Protein AF-A0A931LBR8-F1 (afdb_monomer)

Radius of gyration: 19.29 Å; Cα contacts (8 Å, |Δi|>4): 164; chains: 1; bounding box: 38×41×64 Å

Foldseek 3Di:
DDDPPPPLPFDDQCPPPDDPLSNLLLVLLVVLLVVLLVQLVCLQVCLVVQCVQLVQPPPDPVSSVVSNVVSNVLSCLSNVLSVVLVVCSRSVVLQVNLVSLVVSCCSNLVVVVVSSVVRPPDDDPVVSVVCVVSNVSSNSSNCSRNDDPPPDPPD

Nearest PDB structures (foldseek):
  8h17-assembly1_A  TM=2.920E-01  e=2.185E+00  Thermosynechococcus vestitus BP-1

pLDDT: mean 78.41, std 15.32, range [35.38, 94.62]

Secondary structure (DSSP, 8-state):
--------PPPPTT-TTS-HHHHHHHHHHHHHHHHHHHHHHHHHH-TTHHHHHTT----SHHHHHHHHHHHHHHHHHHHHHHHHHHHHHHTT-HHHHHHHHHHHHHHHHHHHHHHHHHH-SS--HHHHHTTHHHHHHHHHHHHHHHS--S-SS--

Solvent-accessible surface area (backbone atoms only — not comparable to full-atom values): 8353 Å² total; per-residue (Å²): 136,83,80,75,74,75,73,83,70,82,52,72,66,76,48,84,87,50,56,68,51,52,44,51,17,45,53,23,42,53,53,28,28,53,48,30,38,50,51,16,51,45,28,65,77,42,29,70,56,37,30,73,69,35,58,50,72,67,86,42,82,62,47,51,54,48,31,43,51,52,20,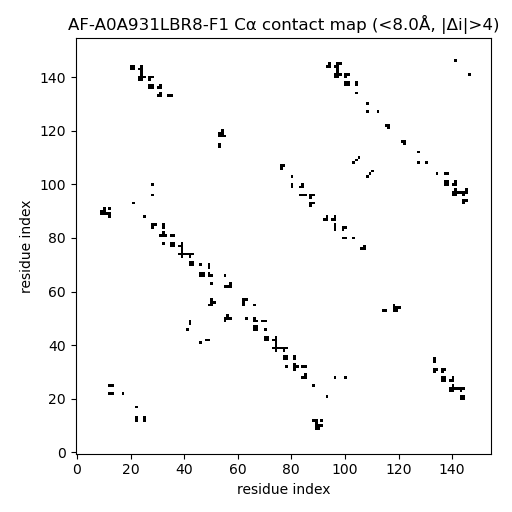47,55,49,17,49,61,34,29,52,55,28,50,52,33,52,52,28,39,53,68,63,35,48,51,60,26,12,50,45,31,50,51,41,49,51,51,52,53,51,51,45,55,51,52,39,59,73,46,26,96,75,74,52,72,67,65,62,56,69,48,46,80,48,46,50,31,24,50,48,15,20,52,40,36,62,52,83,72,92,80,80,87,82,132

Structure (mmCIF, N/CA/C/O backbone):
data_AF-A0A931LBR8-F1
#
_entry.id   AF-A0A931LBR8-F1
#
loop_
_atom_site.group_PDB
_atom_site.id
_atom_site.type_symbol
_atom_site.label_atom_id
_atom_site.label_alt_id
_atom_site.label_comp_id
_atom_site.label_asym_id
_atom_site.label_entity_id
_atom_site.label_seq_id
_atom_site.pdbx_PDB_ins_code
_atom_site.Cartn_x
_atom_site.Cartn_y
_atom_site.Cartn_z
_atom_site.occupancy
_atom_site.B_iso_or_equiv
_atom_site.auth_seq_id
_atom_site.auth_comp_id
_atom_site.auth_asym_id
_atom_site.auth_atom_id
_atom_site.pdbx_PDB_model_num
ATOM 1 N N . MET A 1 1 ? -1.921 -25.644 37.068 1.00 39.91 1 MET A N 1
ATOM 2 C CA . MET A 1 1 ? -3.099 -24.870 36.614 1.00 39.91 1 MET A CA 1
ATOM 3 C C . MET A 1 1 ? -2.797 -24.329 35.216 1.00 39.91 1 MET A C 1
ATOM 5 O O . MET A 1 1 ? -2.067 -23.357 35.080 1.00 39.91 1 MET A O 1
ATOM 9 N N . VAL A 1 2 ? -3.225 -25.036 34.167 1.00 38.31 2 VAL A N 1
ATOM 10 C CA . VAL A 1 2 ? -2.917 -24.696 32.766 1.00 38.31 2 VAL A CA 1
ATOM 11 C C . VAL A 1 2 ? -3.830 -23.545 32.339 1.00 38.31 2 VAL A C 1
ATOM 13 O O 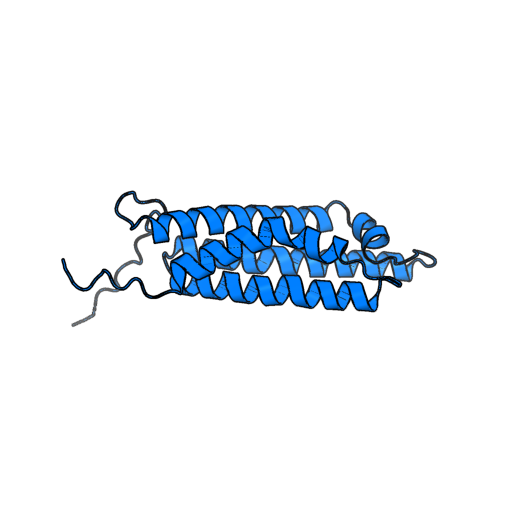. VAL A 1 2 ? -5.051 -23.701 32.353 1.00 38.31 2 VAL A O 1
ATOM 16 N N . ARG A 1 3 ? -3.265 -22.380 31.984 1.00 41.41 3 ARG A N 1
ATOM 17 C CA . ARG A 1 3 ? -4.032 -21.295 31.350 1.00 41.41 3 ARG A CA 1
ATOM 18 C C . ARG A 1 3 ? -4.581 -21.844 30.035 1.00 41.41 3 ARG A C 1
ATOM 20 O O . ARG A 1 3 ? -3.822 -22.030 29.090 1.00 41.41 3 ARG A O 1
ATOM 27 N N . LYS A 1 4 ? -5.887 -22.127 29.985 1.00 43.72 4 LYS A N 1
ATOM 28 C CA . LYS A 1 4 ? -6.595 -22.406 28.731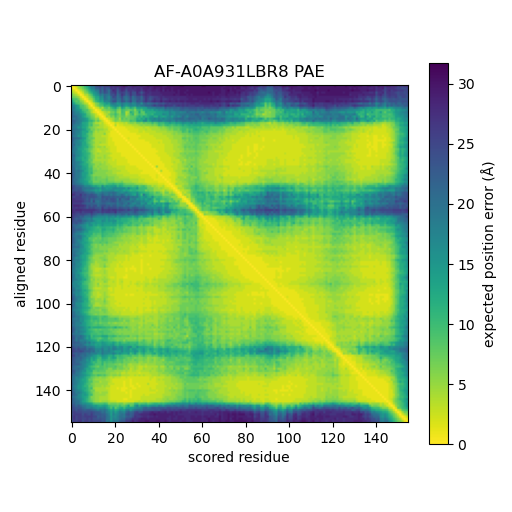 1.00 43.72 4 LYS A CA 1
ATOM 29 C C . LYS A 1 4 ? -6.286 -21.254 27.779 1.00 43.72 4 LYS A C 1
ATOM 31 O O . LYS A 1 4 ? -6.666 -20.115 28.053 1.00 43.72 4 LYS A O 1
ATOM 36 N N . GLY A 1 5 ? -5.540 -21.546 26.714 1.00 43.88 5 GLY A N 1
ATOM 37 C CA . GLY A 1 5 ? -5.272 -20.595 25.648 1.00 43.88 5 GLY A CA 1
ATOM 38 C C . GLY A 1 5 ? -6.608 -20.060 25.160 1.00 43.88 5 GLY A C 1
ATOM 39 O O . GLY A 1 5 ? -7.468 -20.827 24.728 1.00 43.88 5 GLY A O 1
ATOM 40 N N . LYS A 1 6 ? -6.815 -18.752 25.312 1.00 43.94 6 LYS A N 1
ATOM 41 C CA . LYS A 1 6 ? -7.968 -18.062 24.748 1.00 43.94 6 LYS A CA 1
ATOM 42 C C . LYS A 1 6 ? -7.878 -18.312 23.245 1.00 43.94 6 LYS A C 1
ATOM 44 O O . LYS A 1 6 ? -6.958 -17.807 22.605 1.00 43.94 6 LYS A O 1
ATOM 49 N N . VAL A 1 7 ? -8.764 -19.149 22.705 1.00 47.62 7 VAL A N 1
ATOM 50 C CA . VAL A 1 7 ? -8.924 -19.287 21.255 1.00 47.62 7 VAL A CA 1
ATOM 51 C C . VAL A 1 7 ? -9.087 -17.861 20.747 1.00 47.62 7 VAL A C 1
ATOM 53 O O . VAL A 1 7 ? -9.956 -17.142 21.247 1.00 47.62 7 VAL A O 1
ATOM 56 N N . LEU A 1 8 ? -8.180 -17.411 19.874 1.00 47.31 8 LEU A N 1
ATOM 57 C CA . LEU A 1 8 ? -8.217 -16.080 19.268 1.00 47.31 8 LEU A CA 1
ATOM 58 C C . LEU A 1 8 ? -9.499 -15.999 18.439 1.00 47.31 8 LEU A C 1
ATOM 60 O O . LEU A 1 8 ? -9.502 -16.310 17.253 1.00 47.31 8 LEU A O 1
ATOM 64 N N . GLY A 1 9 ? -10.603 -15.674 19.106 1.00 50.19 9 GLY A N 1
ATOM 65 C CA . GLY A 1 9 ? -11.908 -15.551 18.495 1.00 50.19 9 GLY A CA 1
ATOM 66 C C . GLY A 1 9 ? -11.833 -14.475 17.430 1.00 50.19 9 GLY A C 1
ATOM 67 O O . GLY A 1 9 ? -11.458 -13.336 17.713 1.00 50.19 9 GLY A O 1
ATOM 68 N N . PHE A 1 10 ? -12.164 -14.864 16.206 1.00 57.19 10 PHE A N 1
ATOM 69 C CA . PHE A 1 10 ? -12.251 -13.973 15.065 1.00 57.19 10 PHE A CA 1
ATOM 70 C C . PHE A 1 10 ? -13.252 -12.862 15.375 1.00 57.19 10 PHE A C 1
ATOM 72 O O . PHE A 1 10 ? -14.422 -13.113 15.673 1.00 57.19 10 PHE A O 1
ATOM 79 N N . GLY A 1 11 ? -12.780 -11.621 15.369 1.00 61.81 11 GLY A N 1
ATOM 80 C CA . GLY A 1 11 ? -13.624 -10.472 15.626 1.00 61.81 11 GLY A CA 1
ATOM 81 C C . GLY A 1 11 ? -13.962 -9.774 14.321 1.00 61.81 11 GLY A C 1
ATOM 82 O O . GLY A 1 11 ? -13.073 -9.477 13.536 1.00 61.81 11 GLY A O 1
ATOM 83 N N . ASN A 1 12 ? -15.246 -9.502 14.091 1.00 74.56 12 ASN A N 1
ATOM 84 C CA . ASN A 1 12 ? -15.663 -8.658 12.977 1.00 74.56 12 ASN A CA 1
ATOM 85 C C . ASN A 1 12 ? -15.064 -7.237 13.165 1.00 74.56 12 ASN A C 1
ATOM 87 O O . ASN A 1 12 ? -15.417 -6.571 14.146 1.00 74.56 12 ASN A O 1
ATOM 91 N N . PRO A 1 13 ? -14.176 -6.768 12.263 1.00 67.31 13 PRO A N 1
ATOM 92 C CA . PRO A 1 13 ? -13.521 -5.460 12.366 1.00 67.31 13 PRO A CA 1
ATOM 93 C C . PRO A 1 13 ? -14.476 -4.282 12.113 1.00 67.31 13 PRO A C 1
ATOM 95 O O . PRO A 1 13 ? -14.113 -3.138 12.357 1.00 67.31 13 PRO A O 1
ATOM 98 N N . LEU A 1 14 ? -15.708 -4.551 11.668 1.00 66.75 14 LEU A N 1
ATOM 99 C CA . LEU A 1 14 ? -16.768 -3.568 11.427 1.00 66.75 14 LEU A CA 1
ATOM 100 C C . LEU A 1 14 ? -17.862 -3.586 12.506 1.00 66.75 14 LEU A C 1
ATOM 102 O O . LEU A 1 14 ? -18.957 -3.070 12.283 1.00 66.75 14 LEU A O 1
ATOM 106 N N . LYS A 1 15 ? -17.611 -4.187 13.677 1.00 73.75 15 LYS A N 1
ATOM 107 C CA . LYS A 1 15 ? -18.590 -4.175 14.776 1.00 73.75 15 LYS A CA 1
ATOM 108 C C . LYS A 1 15 ? -18.999 -2.740 15.118 1.00 73.75 15 LYS A C 1
ATOM 110 O O . LYS A 1 15 ? -18.151 -1.896 15.399 1.00 73.75 15 LYS A O 1
ATOM 115 N N . ALA A 1 16 ? -20.310 -2.497 15.164 1.00 66.19 16 ALA A N 1
ATOM 116 C CA . ALA A 1 16 ? -20.884 -1.187 15.481 1.00 66.19 16 ALA A CA 1
ATOM 117 C C . ALA A 1 16 ? -20.493 -0.670 16.879 1.00 66.19 16 ALA A C 1
ATOM 119 O O . ALA A 1 16 ? -20.553 0.529 17.119 1.00 66.19 16 ALA A O 1
ATOM 120 N N . THR A 1 17 ? -20.052 -1.564 17.771 1.00 75.94 17 THR A N 1
ATOM 121 C CA . THR A 1 17 ? -19.569 -1.250 19.123 1.00 75.94 17 THR A CA 1
ATOM 122 C C . THR A 1 17 ? -18.178 -0.614 19.150 1.00 75.94 17 THR A C 1
ATOM 124 O O . THR A 1 17 ? -17.731 -0.192 20.211 1.00 75.94 17 THR A O 1
ATOM 127 N N . LEU A 1 18 ? -17.449 -0.601 18.029 1.00 78.19 18 LEU A N 1
ATOM 128 C CA . LEU A 1 18 ? -16.133 0.027 17.959 1.00 78.19 18 LEU A CA 1
ATOM 129 C C . LEU A 1 18 ? -16.269 1.553 17.844 1.00 78.19 18 LEU A C 1
ATOM 131 O O . LEU A 1 18 ? -17.159 2.029 17.130 1.00 78.19 18 LEU A O 1
ATOM 135 N N . PRO A 1 19 ? -15.369 2.323 18.482 1.00 84.38 19 PRO A N 1
ATOM 136 C CA . PRO A 1 19 ? -15.348 3.774 18.350 1.00 84.38 19 PRO A CA 1
ATOM 137 C C . PRO A 1 19 ? -15.254 4.207 1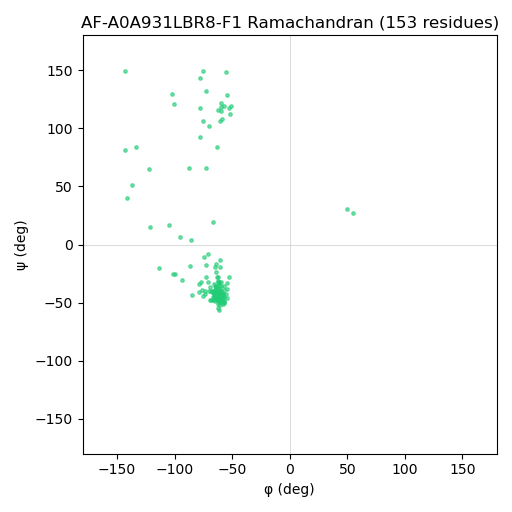6.886 1.00 84.38 19 PRO A C 1
ATOM 139 O O . PRO A 1 19 ? -14.642 3.533 16.049 1.00 84.38 19 PRO A O 1
ATOM 142 N N . LEU A 1 20 ? -15.857 5.360 16.582 1.00 85.19 20 LEU A N 1
ATOM 143 C CA . LEU A 1 20 ? -15.943 5.892 15.222 1.00 85.19 20 LEU A CA 1
ATOM 144 C C . LEU A 1 20 ? -14.560 6.010 14.567 1.00 85.19 20 LEU A C 1
ATOM 146 O O . LEU A 1 20 ? -14.415 5.655 13.404 1.00 85.19 20 LEU A O 1
ATOM 150 N N . SER A 1 21 ? -13.534 6.411 15.324 1.00 86.94 21 SER A N 1
ATOM 151 C CA . SER A 1 21 ? -12.149 6.495 14.848 1.00 86.94 21 SER A CA 1
ATOM 152 C C . SER A 1 21 ? -11.614 5.156 14.336 1.00 86.94 21 SER A C 1
ATOM 154 O O . SER A 1 21 ? -11.062 5.092 13.241 1.00 86.94 21 SER A O 1
ATOM 156 N N . ILE A 1 22 ? -11.829 4.068 15.079 1.00 87.81 22 ILE A N 1
ATOM 157 C CA . ILE A 1 22 ? -11.410 2.721 14.677 1.00 87.81 22 ILE A CA 1
ATOM 158 C C . ILE A 1 22 ? -12.179 2.268 13.438 1.00 87.81 22 ILE A C 1
ATOM 160 O O . ILE A 1 22 ? -11.580 1.720 12.517 1.00 87.81 22 ILE A O 1
ATOM 164 N N . ARG A 1 23 ? -13.486 2.540 13.366 1.00 88.88 23 ARG A N 1
ATOM 165 C CA . ARG A 1 23 ? -14.306 2.199 12.193 1.00 88.88 23 ARG A CA 1
ATOM 166 C C . ARG A 1 23 ? -13.855 2.951 10.940 1.00 88.88 23 ARG A C 1
ATOM 168 O O . ARG A 1 23 ? -13.737 2.337 9.882 1.00 88.88 23 ARG A O 1
ATOM 175 N N . THR A 1 24 ? -13.549 4.241 11.068 1.00 90.81 24 THR A N 1
ATOM 176 C CA . THR A 1 24 ? -12.979 5.053 9.985 1.00 90.81 24 THR A CA 1
ATOM 177 C C . THR A 1 24 ? -11.621 4.509 9.551 1.00 90.81 24 THR A C 1
ATOM 179 O O . THR A 1 24 ? -11.398 4.331 8.357 1.00 90.81 24 THR A O 1
ATOM 182 N N . GLY A 1 25 ? -10.742 4.158 10.496 1.00 92.44 25 GLY A N 1
ATOM 183 C CA . GLY A 1 25 ? -9.443 3.558 10.185 1.00 92.44 25 GLY A CA 1
ATOM 184 C C . GLY A 1 25 ? -9.555 2.196 9.490 1.00 92.44 25 GLY A C 1
ATOM 185 O O . GLY A 1 25 ? -8.784 1.901 8.576 1.00 92.44 25 GLY A O 1
ATOM 186 N N . VAL A 1 26 ? -10.542 1.378 9.875 1.00 93.06 26 VAL A N 1
ATOM 187 C CA . VAL A 1 26 ? -10.841 0.091 9.226 1.00 93.06 26 VAL A CA 1
ATOM 188 C C . VAL A 1 26 ? -11.313 0.314 7.795 1.00 93.06 26 VAL A C 1
ATOM 190 O O . VAL A 1 26 ? -10.777 -0.309 6.884 1.00 93.06 26 VAL A O 1
ATOM 193 N N . TRP A 1 27 ? -12.264 1.226 7.582 1.00 93.88 27 TRP A N 1
ATOM 194 C CA . TRP A 1 27 ? -12.745 1.556 6.241 1.00 93.88 27 TRP A CA 1
ATOM 195 C C . TRP A 1 27 ? -11.615 2.085 5.353 1.00 93.88 27 TRP A C 1
ATOM 197 O O . TRP A 1 27 ? -11.405 1.574 4.256 1.00 93.88 27 TRP A O 1
ATOM 207 N N . ALA A 1 28 ? -10.826 3.033 5.861 1.00 94.56 28 ALA A N 1
ATOM 208 C CA . ALA A 1 28 ? -9.702 3.608 5.134 1.00 94.56 28 ALA A CA 1
ATOM 209 C C . ALA A 1 28 ? -8.634 2.553 4.791 1.00 94.56 28 ALA A C 1
ATOM 211 O O . ALA A 1 28 ? -8.081 2.576 3.694 1.00 94.56 28 ALA A O 1
ATOM 212 N N . SER A 1 29 ? -8.407 1.580 5.684 1.00 94.44 29 SER A N 1
ATOM 213 C CA . SER A 1 29 ? -7.496 0.460 5.423 1.00 94.44 29 SER A CA 1
ATOM 214 C C . SER A 1 29 ? -8.011 -0.498 4.360 1.00 94.44 29 SER A C 1
ATOM 216 O O . SER A 1 29 ? -7.234 -0.956 3.534 1.00 94.44 29 SER A O 1
ATOM 218 N N . LEU A 1 30 ? -9.312 -0.798 4.354 1.00 93.94 30 LEU A N 1
ATOM 219 C CA . LEU A 1 30 ? -9.906 -1.634 3.311 1.00 93.94 30 LEU A CA 1
ATOM 220 C C . LEU A 1 30 ? -9.783 -0.961 1.941 1.00 93.94 30 LEU A C 1
ATOM 222 O O . LEU A 1 30 ? -9.378 -1.611 0.980 1.00 93.94 30 LEU A O 1
ATOM 226 N N . VAL A 1 31 ? -10.076 0.340 1.868 1.00 94.62 31 VAL A N 1
ATOM 227 C CA . VAL A 1 31 ? -9.943 1.120 0.633 1.00 94.62 31 VAL A CA 1
ATOM 228 C C . VAL A 1 31 ? -8.495 1.114 0.142 1.00 94.62 31 VAL A C 1
ATOM 230 O O . VAL A 1 31 ? -8.262 0.733 -1.005 1.00 94.62 31 VAL A O 1
ATOM 233 N N . SER A 1 32 ? -7.513 1.454 0.988 1.00 93.56 32 SER A N 1
ATOM 234 C CA . SER A 1 32 ? -6.110 1.468 0.551 1.00 93.56 32 SER A CA 1
ATOM 235 C C . SER A 1 32 ? -5.596 0.089 0.151 1.00 93.56 32 SER A C 1
ATOM 237 O O . SER A 1 32 ? -4.906 -0.026 -0.859 1.00 93.56 32 SER A O 1
ATOM 239 N N . SER A 1 33 ? -5.956 -0.969 0.883 1.00 93.12 33 SER A N 1
ATOM 240 C CA . SER A 1 33 ? -5.545 -2.332 0.538 1.00 93.12 33 SER A CA 1
ATOM 241 C C . SER A 1 33 ? -6.118 -2.790 -0.801 1.00 93.12 33 SER A C 1
ATOM 243 O O . SER A 1 33 ? -5.390 -3.381 -1.592 1.00 93.12 33 SER A O 1
ATOM 245 N N . VAL A 1 34 ? -7.390 -2.498 -1.091 1.00 94.19 34 VAL A N 1
ATOM 246 C CA . VAL A 1 34 ? -7.995 -2.828 -2.393 1.00 94.19 34 VAL A CA 1
ATOM 247 C C . VAL A 1 34 ? -7.308 -2.061 -3.522 1.00 94.19 34 VAL A C 1
ATOM 249 O O . VAL A 1 34 ? -7.014 -2.653 -4.559 1.00 94.19 34 VAL A O 1
ATOM 252 N N . MET A 1 35 ? -7.002 -0.776 -3.319 1.00 92.75 35 MET A N 1
ATOM 253 C CA . MET A 1 35 ? -6.283 0.028 -4.312 1.00 92.75 35 MET A CA 1
ATOM 254 C C . MET A 1 35 ? -4.887 -0.531 -4.592 1.00 92.75 35 MET A C 1
ATOM 256 O O . MET A 1 35 ? -4.552 -0.750 -5.751 1.00 92.75 35 MET A O 1
ATOM 260 N N . LEU A 1 36 ? -4.097 -0.816 -3.553 1.00 91.06 36 LEU A N 1
ATOM 261 C CA . LEU A 1 36 ? -2.744 -1.364 -3.698 1.00 91.06 36 LEU A CA 1
ATOM 262 C C . LEU A 1 36 ? -2.740 -2.740 -4.373 1.00 91.06 36 LEU A C 1
ATOM 264 O O . LEU A 1 36 ? -1.918 -2.993 -5.249 1.00 91.06 36 LEU A O 1
ATOM 268 N N . ILE A 1 37 ? -3.694 -3.611 -4.028 1.00 92.25 37 ILE A N 1
ATOM 269 C CA . ILE A 1 37 ? -3.849 -4.901 -4.710 1.00 92.25 37 ILE A CA 1
ATOM 270 C C . ILE A 1 37 ? -4.205 -4.686 -6.184 1.00 92.25 37 ILE A C 1
ATOM 272 O O . ILE A 1 37 ? -3.614 -5.326 -7.050 1.00 92.25 37 ILE A O 1
ATOM 276 N N . GLY A 1 38 ? -5.128 -3.768 -6.484 1.00 90.50 38 GLY A N 1
ATOM 277 C CA . GLY A 1 38 ? -5.498 -3.422 -7.857 1.00 90.50 38 GLY A CA 1
ATOM 278 C C . GLY A 1 38 ? -4.317 -2.898 -8.677 1.00 90.50 38 GLY A C 1
ATOM 279 O O . GLY A 1 38 ? -4.121 -3.341 -9.806 1.00 90.50 38 GLY A O 1
ATOM 280 N N . ILE A 1 39 ? -3.496 -2.018 -8.095 1.00 88.31 39 ILE A N 1
ATOM 281 C CA . ILE A 1 39 ? -2.267 -1.502 -8.716 1.00 88.31 39 ILE A CA 1
ATOM 282 C C . ILE A 1 39 ? -1.272 -2.644 -8.959 1.00 88.31 39 ILE A C 1
ATOM 284 O O . ILE A 1 39 ? -0.727 -2.766 -10.054 1.00 88.31 39 ILE A O 1
ATOM 288 N N . GLY A 1 40 ? -1.077 -3.539 -7.990 1.00 87.31 40 GLY A N 1
ATOM 289 C CA . GLY A 1 40 ? -0.191 -4.683 -8.178 1.00 87.31 40 GLY A CA 1
ATOM 290 C C . GLY A 1 40 ? -0.658 -5.639 -9.277 1.00 87.31 40 GLY A C 1
ATOM 291 O O . GLY A 1 40 ? 0.144 -6.064 -10.106 1.00 87.31 40 GLY A O 1
ATOM 292 N N . VAL A 1 41 ? -1.960 -5.934 -9.346 1.00 88.94 41 VAL A N 1
ATOM 293 C CA . VAL A 1 41 ? -2.538 -6.726 -10.446 1.00 88.94 41 VAL A CA 1
ATOM 294 C C . VAL A 1 41 ? -2.353 -6.013 -11.784 1.00 88.94 41 VAL A C 1
ATOM 296 O O . VAL A 1 41 ? -1.981 -6.658 -12.763 1.00 88.94 41 VAL A O 1
ATOM 299 N N . PHE A 1 42 ? -2.558 -4.695 -11.830 1.00 87.56 42 PHE A N 1
ATOM 300 C CA . PHE A 1 42 ? -2.334 -3.888 -13.029 1.00 87.56 42 PHE A CA 1
ATOM 301 C C . PHE A 1 42 ? -0.910 -4.065 -13.576 1.00 87.56 42 PHE A C 1
ATOM 303 O O . PHE A 1 42 ? -0.759 -4.338 -14.766 1.00 87.56 42 PHE A O 1
ATOM 310 N N . TRP A 1 43 ? 0.117 -4.019 -12.723 1.00 83.94 43 TRP A N 1
ATOM 311 C CA . TRP A 1 43 ? 1.508 -4.217 -13.148 1.00 83.94 43 TRP A CA 1
ATOM 312 C C . TRP A 1 43 ? 1.789 -5.613 -13.710 1.00 83.94 43 TRP A C 1
ATOM 314 O O . TRP A 1 43 ? 2.567 -5.753 -14.652 1.00 83.94 43 TRP A O 1
ATOM 324 N N . VAL A 1 44 ? 1.149 -6.650 -13.164 1.00 83.44 44 VAL A N 1
ATOM 325 C CA . VAL A 1 44 ? 1.317 -8.032 -13.644 1.00 83.44 44 VAL A CA 1
ATOM 326 C C . VAL A 1 44 ? 0.601 -8.260 -14.976 1.00 83.44 44 VAL A C 1
ATOM 328 O O . VAL A 1 44 ? 1.126 -8.957 -15.842 1.00 83.44 44 VAL A O 1
ATOM 331 N N . VAL A 1 45 ? -0.597 -7.694 -15.146 1.00 84.38 45 VAL A N 1
ATOM 332 C CA . VAL A 1 45 ? -1.424 -7.890 -16.350 1.00 84.38 45 VAL A CA 1
ATOM 333 C C . VAL A 1 45 ? -0.937 -7.029 -17.514 1.00 84.38 45 VAL A C 1
ATOM 335 O O . VAL A 1 45 ? -1.003 -7.458 -18.665 1.00 84.38 45 VAL A O 1
ATOM 338 N N . LEU A 1 46 ? -0.428 -5.830 -17.229 1.00 81.50 46 LEU A N 1
ATOM 339 C CA . LEU A 1 46 ? 0.049 -4.871 -18.224 1.00 81.50 46 LEU A CA 1
ATOM 340 C C . LEU A 1 46 ? 1.518 -4.514 -17.969 1.00 81.50 46 LEU A C 1
ATOM 342 O O . LEU A 1 46 ? 1.831 -3.354 -17.700 1.00 81.50 46 LEU A O 1
ATOM 346 N N . PRO A 1 47 ? 2.453 -5.474 -18.097 1.00 70.44 47 PRO A N 1
ATOM 347 C CA . PRO A 1 47 ? 3.861 -5.202 -17.841 1.00 70.44 47 PRO A CA 1
ATOM 348 C C . PRO A 1 47 ? 4.429 -4.154 -18.807 1.00 70.44 47 PRO A C 1
ATOM 350 O O . PRO A 1 47 ? 5.291 -3.386 -18.404 1.00 70.44 47 PRO A O 1
ATOM 353 N N . GLY A 1 48 ? 3.903 -4.025 -20.032 1.00 67.06 48 GLY A N 1
ATOM 354 C CA . GLY A 1 48 ? 4.311 -2.969 -20.975 1.00 67.06 48 GLY A CA 1
ATOM 355 C C . GLY A 1 48 ? 3.985 -1.542 -20.506 1.00 67.06 48 GLY A C 1
ATOM 356 O O . GLY A 1 48 ? 4.599 -0.586 -20.966 1.00 67.06 48 GLY A O 1
ATOM 357 N N . ALA A 1 49 ? 3.092 -1.367 -19.522 1.00 69.50 49 ALA A N 1
ATOM 358 C CA . ALA A 1 49 ? 2.901 -0.068 -18.877 1.00 69.50 49 ALA A CA 1
ATOM 359 C C . ALA A 1 49 ? 4.164 0.393 -18.127 1.00 69.50 49 ALA A C 1
ATOM 361 O O . ALA A 1 49 ? 4.352 1.591 -17.936 1.00 69.50 49 ALA A O 1
ATOM 362 N N . SER A 1 50 ? 5.044 -0.536 -17.730 1.00 65.38 50 SER A N 1
ATOM 363 C CA . SER A 1 50 ? 6.319 -0.208 -17.083 1.00 65.38 50 SER A CA 1
ATOM 364 C C . SER A 1 50 ? 7.344 0.389 -18.053 1.00 65.38 50 SER A C 1
ATOM 366 O O . SER A 1 50 ? 8.137 1.225 -17.636 1.00 65.38 50 SER A O 1
ATOM 368 N N . GLU A 1 51 ? 7.279 0.062 -19.346 1.00 60.19 51 GLU A N 1
ATOM 369 C CA . GLU A 1 51 ? 8.143 0.653 -20.382 1.00 60.19 51 GLU A CA 1
ATOM 370 C C . GLU A 1 51 ? 7.832 2.146 -20.553 1.00 60.19 51 GLU A C 1
ATOM 372 O O . GLU A 1 51 ? 8.727 2.988 -20.490 1.00 60.19 51 GLU A O 1
ATOM 377 N N . GLY A 1 52 ? 6.541 2.490 -20.647 1.00 59.25 52 GLY A N 1
ATOM 378 C CA . GLY A 1 52 ? 6.086 3.882 -20.706 1.00 59.25 52 GLY A CA 1
ATOM 379 C C . GLY A 1 52 ? 6.227 4.639 -19.382 1.00 59.25 52 GLY A C 1
ATOM 380 O O . GLY A 1 52 ? 6.480 5.841 -19.389 1.00 59.25 52 GLY A O 1
ATOM 381 N N . ALA A 1 53 ? 6.082 3.956 -18.242 1.00 59.59 53 ALA A N 1
ATOM 382 C CA . ALA A 1 53 ? 6.206 4.574 -16.922 1.00 59.59 53 ALA A C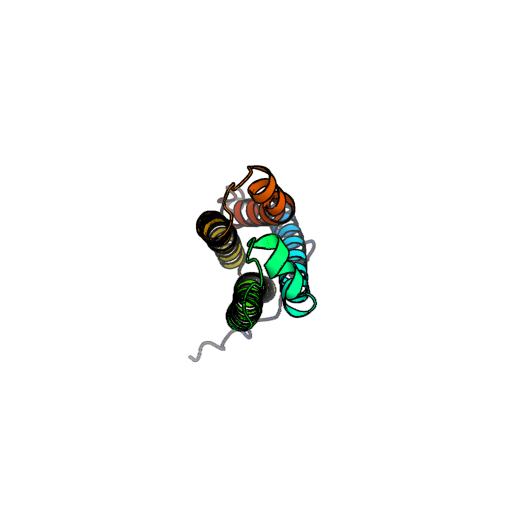A 1
ATOM 383 C C . ALA A 1 53 ? 7.665 4.853 -16.531 1.00 59.59 53 ALA A C 1
ATOM 385 O O . ALA A 1 53 ? 7.952 5.904 -15.973 1.00 59.59 53 ALA A O 1
ATOM 386 N N . PHE A 1 54 ? 8.601 3.956 -16.844 1.00 60.56 54 PHE A N 1
ATOM 387 C CA . PHE A 1 54 ? 10.011 4.128 -16.480 1.00 60.56 54 PHE A CA 1
ATOM 388 C C . PHE A 1 54 ? 10.866 4.742 -17.588 1.00 60.56 54 PHE A C 1
ATOM 390 O O . PHE A 1 54 ? 12.077 4.810 -17.418 1.00 60.56 54 PHE A O 1
ATOM 397 N N . ALA A 1 55 ? 10.262 5.187 -18.698 1.00 60.53 55 ALA A N 1
ATOM 398 C CA . ALA A 1 55 ? 10.981 5.689 -19.872 1.00 60.53 55 ALA A CA 1
ATOM 399 C C . ALA A 1 55 ? 12.097 4.731 -20.341 1.00 60.53 55 ALA A C 1
ATOM 401 O O . ALA A 1 55 ? 13.121 5.155 -20.873 1.00 60.53 55 ALA A O 1
ATOM 402 N N . ILE A 1 56 ? 11.898 3.426 -20.124 1.00 59.81 56 ILE A N 1
ATOM 403 C CA . ILE A 1 56 ? 12.795 2.390 -20.623 1.00 59.81 56 ILE A CA 1
ATOM 404 C C . ILE A 1 56 ? 12.439 2.250 -22.098 1.00 59.81 56 ILE A C 1
ATOM 406 O O . ILE A 1 56 ? 11.502 1.534 -22.450 1.00 59.81 56 ILE A O 1
ATOM 410 N N . GLU A 1 57 ? 13.142 2.980 -22.963 1.00 57.53 57 GLU A N 1
ATOM 411 C CA . GLU A 1 57 ? 13.072 2.715 -24.395 1.00 57.53 57 GLU A CA 1
ATOM 412 C C . GLU A 1 57 ? 13.541 1.273 -24.608 1.00 57.53 57 GLU A C 1
ATOM 414 O O . GLU A 1 57 ? 14.679 0.925 -24.297 1.00 57.53 57 GLU A O 1
ATOM 419 N N . ALA A 1 58 ? 12.637 0.404 -25.067 1.00 56.00 58 ALA A N 1
ATOM 420 C CA . ALA A 1 58 ? 12.946 -0.981 -25.397 1.00 56.00 58 ALA A CA 1
ATOM 421 C C . ALA A 1 58 ? 13.757 -1.027 -26.702 1.00 56.00 58 ALA A C 1
ATOM 423 O O . ALA A 1 58 ? 13.303 -1.501 -27.739 1.00 56.00 58 ALA A O 1
ATOM 424 N N . ASP A 1 59 ? 14.970 -0.492 -26.657 1.00 62.75 59 ASP A N 1
ATOM 425 C CA . ASP A 1 59 ? 15.952 -0.550 -27.734 1.00 62.75 59 ASP A CA 1
ATOM 426 C C . ASP A 1 59 ? 16.547 -1.964 -27.879 1.00 62.75 59 ASP A C 1
ATOM 428 O O . ASP A 1 59 ? 17.093 -2.326 -28.924 1.00 62.75 59 ASP A O 1
ATOM 432 N N . THR A 1 60 ? 16.401 -2.799 -26.842 1.00 66.12 60 THR A N 1
ATOM 433 C CA . THR A 1 60 ? 16.958 -4.150 -26.765 1.00 66.12 60 THR A CA 1
ATOM 434 C C . THR A 1 60 ? 16.026 -5.142 -26.056 1.00 66.12 60 THR A C 1
ATOM 436 O O . THR A 1 60 ? 15.329 -4.822 -25.095 1.00 66.12 60 THR A O 1
ATOM 439 N N . ALA A 1 61 ? 16.088 -6.423 -26.447 1.00 73.88 61 ALA A N 1
ATOM 440 C CA . ALA A 1 61 ? 15.359 -7.516 -25.781 1.00 73.88 61 ALA A CA 1
ATOM 441 C C . ALA A 1 61 ? 15.739 -7.710 -24.292 1.00 73.88 61 ALA A C 1
ATOM 443 O O . ALA A 1 61 ? 15.072 -8.443 -23.558 1.00 73.88 61 ALA A O 1
ATOM 444 N N . ALA A 1 62 ? 16.839 -7.099 -23.840 1.00 74.44 62 ALA A N 1
ATOM 445 C CA . ALA A 1 62 ? 17.242 -7.067 -22.438 1.00 74.44 62 ALA A CA 1
ATOM 446 C C . ALA A 1 62 ? 16.440 -6.027 -21.636 1.00 74.44 62 ALA A C 1
ATOM 448 O O . ALA A 1 62 ? 16.010 -6.333 -20.522 1.00 74.44 62 ALA A O 1
ATOM 449 N N . ALA A 1 63 ? 16.188 -4.849 -22.215 1.00 69.31 63 ALA A N 1
ATOM 450 C CA . ALA A 1 63 ? 15.392 -3.785 -21.608 1.00 69.31 63 ALA A CA 1
ATOM 451 C C . ALA A 1 63 ? 13.939 -4.229 -21.362 1.00 69.31 63 ALA A C 1
ATOM 453 O O . ALA A 1 63 ? 13.421 -4.060 -20.260 1.00 69.31 63 ALA A O 1
ATOM 454 N N . GLU A 1 64 ? 13.329 -4.927 -22.325 1.00 71.19 64 GLU A N 1
ATOM 455 C CA . GLU A 1 64 ? 11.984 -5.507 -22.179 1.00 71.19 64 GLU A CA 1
ATOM 456 C C . GLU A 1 64 ? 11.910 -6.515 -21.012 1.00 71.19 64 GLU A C 1
ATOM 458 O O . GLU A 1 64 ? 10.992 -6.500 -20.187 1.00 71.19 64 GLU A O 1
ATOM 463 N N . LYS A 1 65 ? 12.909 -7.400 -20.891 1.00 78.56 65 LYS A N 1
ATOM 464 C CA . LYS A 1 65 ? 12.974 -8.372 -19.785 1.00 78.56 65 LYS A CA 1
ATOM 465 C C . LYS A 1 65 ? 13.146 -7.679 -18.438 1.00 78.56 65 LYS A C 1
ATOM 467 O O . LYS A 1 65 ? 12.536 -8.105 -17.458 1.00 78.56 65 LYS A O 1
ATOM 472 N N . PHE A 1 66 ? 13.953 -6.624 -18.389 1.00 77.38 66 PHE A N 1
ATOM 473 C CA . PHE A 1 66 ? 14.149 -5.837 -17.180 1.00 77.38 66 PHE A CA 1
ATOM 474 C C . PHE A 1 66 ? 12.864 -5.110 -16.761 1.00 77.38 66 PHE A C 1
ATOM 476 O O . PHE A 1 66 ? 12.484 -5.199 -15.595 1.00 77.38 66 PHE A O 1
ATOM 483 N N . ALA A 1 67 ? 12.143 -4.497 -17.704 1.00 74.31 67 ALA A N 1
ATOM 484 C CA . ALA A 1 67 ? 10.859 -3.839 -17.458 1.00 74.31 67 ALA A CA 1
ATOM 485 C C . ALA A 1 67 ? 9.828 -4.807 -16.845 1.00 74.31 67 ALA A C 1
ATOM 487 O O . ALA A 1 67 ? 9.221 -4.519 -15.812 1.00 74.31 67 ALA A O 1
ATOM 488 N N . ARG A 1 68 ? 9.719 -6.030 -17.384 1.00 77.88 68 ARG A N 1
ATOM 489 C CA . ARG A 1 68 ? 8.853 -7.086 -16.820 1.00 77.88 68 ARG A CA 1
ATOM 490 C C . ARG A 1 68 ? 9.242 -7.477 -15.393 1.00 77.88 68 ARG A C 1
ATOM 492 O O . ARG A 1 68 ? 8.368 -7.661 -14.548 1.00 77.88 68 ARG A O 1
ATOM 499 N N . ILE A 1 69 ? 10.538 -7.611 -15.109 1.00 82.19 69 ILE A N 1
ATOM 500 C CA . ILE A 1 69 ? 11.028 -7.925 -13.758 1.00 82.19 69 ILE A CA 1
ATOM 501 C C . ILE A 1 69 ? 10.699 -6.775 -12.799 1.00 82.19 69 ILE A C 1
ATOM 503 O O . ILE A 1 69 ? 10.171 -7.022 -11.714 1.00 82.19 69 ILE A O 1
ATOM 507 N N . ALA A 1 70 ? 10.942 -5.529 -13.209 1.00 79.31 70 ALA A N 1
ATOM 508 C CA . ALA A 1 70 ? 10.604 -4.342 -12.431 1.00 79.31 70 ALA A CA 1
ATOM 509 C C . ALA A 1 70 ? 9.100 -4.277 -12.119 1.00 79.31 70 ALA A C 1
ATOM 511 O O . ALA A 1 70 ? 8.728 -4.043 -10.970 1.00 79.31 70 ALA A O 1
ATOM 512 N N . ALA A 1 71 ? 8.238 -4.586 -13.094 1.00 80.69 71 ALA A N 1
ATOM 513 C CA . ALA A 1 71 ? 6.791 -4.659 -12.901 1.00 80.69 71 ALA A CA 1
ATOM 514 C C . ALA A 1 71 ? 6.385 -5.718 -11.857 1.00 80.69 71 ALA A C 1
ATOM 516 O O . ALA A 1 71 ? 5.528 -5.457 -11.015 1.00 80.69 71 ALA A O 1
ATOM 517 N N . ILE A 1 72 ? 7.031 -6.890 -11.844 1.00 84.75 72 ILE A N 1
ATOM 518 C CA . ILE A 1 72 ? 6.777 -7.931 -10.832 1.00 84.75 72 ILE A CA 1
ATOM 519 C C . ILE A 1 72 ? 7.215 -7.463 -9.443 1.00 84.75 72 ILE A C 1
ATOM 521 O O . ILE A 1 72 ? 6.457 -7.601 -8.484 1.00 84.75 72 ILE A O 1
ATOM 525 N N . PHE A 1 73 ? 8.419 -6.899 -9.312 1.00 83.44 73 PHE A N 1
ATOM 526 C CA . PHE A 1 73 ? 8.890 -6.377 -8.027 1.00 83.44 73 PHE A CA 1
ATOM 527 C C . PHE A 1 73 ? 7.975 -5.273 -7.502 1.00 83.44 73 PHE A C 1
ATOM 529 O O . PHE A 1 73 ? 7.655 -5.259 -6.313 1.00 83.44 73 PHE A O 1
ATOM 536 N N . LYS A 1 74 ? 7.499 -4.402 -8.394 1.00 80.56 74 LYS A N 1
ATOM 537 C CA . LYS A 1 74 ? 6.528 -3.363 -8.071 1.00 80.56 74 LYS A CA 1
ATOM 538 C C . LYS A 1 74 ? 5.210 -3.962 -7.580 1.00 80.56 74 LYS A C 1
ATOM 540 O O . LYS A 1 74 ? 4.739 -3.605 -6.504 1.00 80.56 74 LYS A O 1
ATOM 545 N N . ALA A 1 75 ? 4.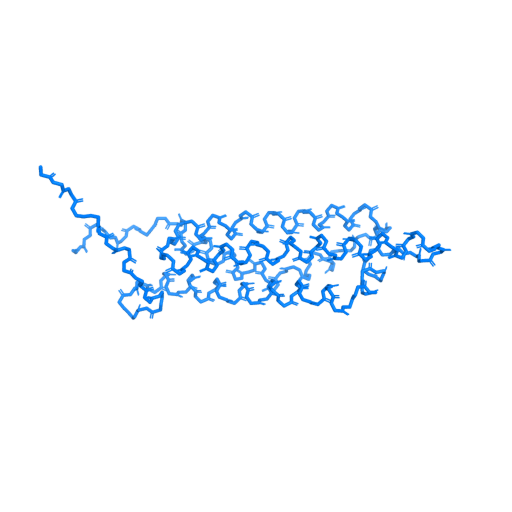682 -4.955 -8.293 1.00 87.12 75 ALA A N 1
ATOM 546 C CA . ALA A 1 75 ? 3.477 -5.667 -7.888 1.00 87.12 75 ALA A CA 1
ATOM 547 C C . ALA A 1 75 ? 3.611 -6.324 -6.509 1.00 87.12 75 ALA A C 1
ATOM 549 O O . ALA A 1 75 ? 2.704 -6.224 -5.685 1.00 87.12 75 ALA A O 1
ATOM 550 N N . VAL A 1 76 ? 4.750 -6.961 -6.224 1.00 88.31 76 VAL A N 1
ATOM 551 C CA . VAL A 1 76 ? 5.027 -7.540 -4.901 1.00 88.31 76 VAL A CA 1
ATOM 552 C C . VAL A 1 76 ? 5.089 -6.447 -3.834 1.00 88.31 76 VAL A C 1
ATOM 554 O O . VAL A 1 76 ? 4.494 -6.609 -2.768 1.00 88.31 76 VAL A O 1
ATOM 557 N N . GLY A 1 77 ? 5.768 -5.335 -4.124 1.00 84.88 77 GLY A N 1
ATOM 558 C CA . GLY A 1 77 ? 5.889 -4.184 -3.231 1.00 84.88 77 GLY A CA 1
ATOM 559 C C . GLY A 1 77 ? 4.551 -3.529 -2.885 1.00 84.88 77 GLY A C 1
ATOM 560 O O . GLY A 1 77 ? 4.379 -3.090 -1.753 1.00 84.88 77 GLY A O 1
ATOM 561 N N . ASP A 1 78 ? 3.590 -3.529 -3.809 1.00 87.06 78 ASP A N 1
ATOM 562 C CA . ASP A 1 78 ? 2.260 -2.958 -3.582 1.00 87.06 78 ASP A CA 1
ATOM 563 C C . ASP A 1 78 ? 1.312 -3.970 -2.895 1.00 87.06 78 ASP A C 1
ATOM 565 O O . ASP A 1 78 ? 0.615 -3.638 -1.933 1.00 87.06 78 ASP A O 1
ATOM 569 N N . VAL A 1 79 ? 1.311 -5.240 -3.323 1.00 90.81 79 VAL A N 1
ATOM 570 C CA . VAL A 1 79 ? 0.378 -6.274 -2.823 1.00 90.81 79 VAL A CA 1
ATOM 571 C C . VAL A 1 79 ? 0.751 -6.766 -1.429 1.00 90.81 79 VAL A C 1
ATOM 573 O O . VAL A 1 79 ? -0.124 -6.941 -0.579 1.00 90.81 79 VAL A O 1
ATOM 576 N N . LEU A 1 80 ? 2.034 -7.031 -1.177 1.00 91.50 80 LEU A N 1
ATOM 577 C CA . LEU A 1 80 ? 2.460 -7.700 0.051 1.00 91.50 80 LEU A CA 1
ATOM 578 C C . LEU A 1 80 ? 2.120 -6.882 1.313 1.00 91.50 80 LEU A C 1
ATOM 580 O O . LEU A 1 80 ? 1.535 -7.451 2.243 1.00 91.50 80 LEU A O 1
ATOM 584 N N . PRO A 1 81 ? 2.383 -5.561 1.373 1.00 90.44 81 PRO A N 1
ATOM 585 C CA . PRO A 1 81 ? 1.994 -4.764 2.530 1.00 90.44 81 PRO A CA 1
ATOM 586 C C . PRO A 1 81 ? 0.473 -4.672 2.698 1.00 90.44 81 PRO A C 1
ATOM 588 O O . PRO A 1 81 ? -0.024 -4.738 3.824 1.00 90.44 81 PRO A O 1
ATOM 591 N N . ALA A 1 82 ? -0.285 -4.609 1.596 1.00 92.31 82 ALA A N 1
ATOM 592 C CA . ALA A 1 82 ? -1.745 -4.627 1.637 1.00 92.31 82 ALA A CA 1
ATOM 593 C C . ALA A 1 82 ? -2.287 -5.930 2.249 1.00 92.31 82 ALA A C 1
ATOM 595 O O . ALA A 1 82 ? -3.190 -5.894 3.085 1.00 92.31 82 ALA A O 1
ATOM 596 N N . VAL A 1 83 ? -1.698 -7.080 1.911 1.00 93.38 83 VAL A N 1
ATOM 597 C CA . VAL A 1 83 ? -2.049 -8.371 2.523 1.00 93.38 83 VAL A CA 1
ATOM 598 C C . VAL A 1 83 ? -1.752 -8.367 4.026 1.00 93.38 83 VAL A C 1
ATOM 600 O O . VAL A 1 83 ? -2.602 -8.787 4.814 1.00 93.38 83 VAL A O 1
ATOM 603 N N . PHE A 1 84 ? -0.599 -7.845 4.456 1.00 93.62 84 PHE 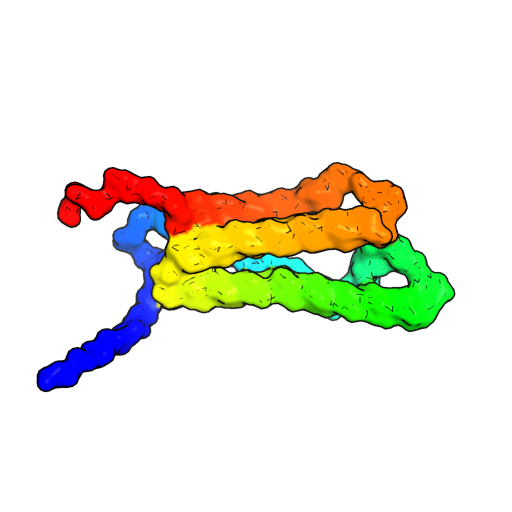A N 1
ATOM 604 C CA . PHE A 1 84 ? -0.276 -7.741 5.885 1.00 93.62 84 PHE A CA 1
ATOM 605 C C . PHE A 1 84 ? -1.243 -6.833 6.651 1.00 93.62 84 PHE A C 1
ATOM 607 O O . PHE A 1 84 ? -1.660 -7.185 7.758 1.00 93.62 84 PHE A O 1
ATOM 614 N N . VAL A 1 85 ? -1.662 -5.716 6.050 1.00 93.81 85 VAL A N 1
ATOM 615 C CA . VAL A 1 85 ? -2.714 -4.840 6.587 1.00 93.81 85 V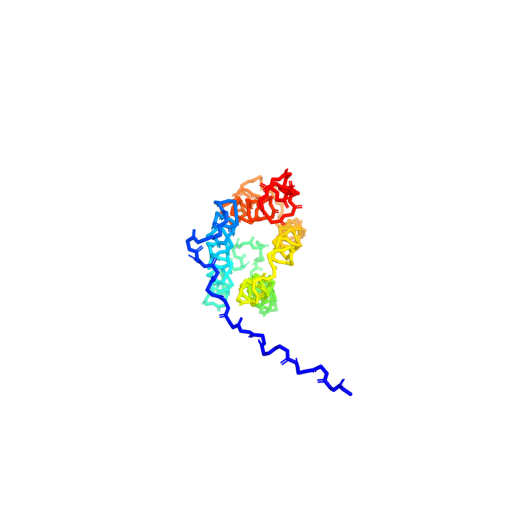AL A CA 1
ATOM 616 C C . VAL A 1 85 ? -4.013 -5.619 6.791 1.00 93.81 85 VAL A C 1
ATOM 618 O O . VAL A 1 85 ? -4.569 -5.593 7.890 1.00 93.81 85 VAL A O 1
ATOM 621 N N . LEU A 1 86 ? -4.479 -6.357 5.778 1.00 93.44 86 LEU A N 1
ATOM 622 C CA . LEU A 1 86 ? -5.723 -7.128 5.859 1.00 93.44 86 LEU A CA 1
ATOM 623 C C . LEU A 1 86 ? -5.649 -8.240 6.913 1.00 93.44 86 LEU A C 1
ATOM 625 O O . LEU A 1 86 ? -6.598 -8.425 7.675 1.00 93.44 86 LEU A O 1
ATOM 629 N N . ILE A 1 87 ? -4.517 -8.941 7.016 1.00 92.25 87 ILE A N 1
ATOM 630 C CA . ILE A 1 87 ? -4.300 -9.969 8.043 1.00 92.25 87 ILE A CA 1
ATOM 631 C C . ILE A 1 87 ? -4.308 -9.346 9.446 1.00 92.25 87 ILE A C 1
ATOM 633 O O . ILE A 1 87 ? -4.966 -9.868 10.349 1.00 92.25 87 ILE A O 1
ATOM 637 N N . ALA A 1 88 ? -3.613 -8.226 9.652 1.00 91.44 88 ALA A N 1
ATOM 638 C CA . ALA A 1 88 ? -3.581 -7.540 10.944 1.00 91.44 88 ALA A CA 1
ATOM 639 C C . ALA A 1 88 ? -4.968 -7.002 11.336 1.00 91.44 88 ALA A C 1
ATOM 641 O O . ALA A 1 88 ? -5.373 -7.104 12.497 1.00 91.44 88 ALA A O 1
ATOM 642 N N . LEU A 1 89 ? -5.731 -6.507 10.361 1.00 90.88 89 LEU A N 1
ATOM 643 C CA . LEU A 1 89 ? -7.103 -6.040 10.538 1.00 90.88 89 LEU A CA 1
ATOM 644 C C . LEU A 1 89 ? -8.050 -7.198 10.875 1.00 90.88 89 LEU A C 1
ATOM 646 O O . LEU A 1 89 ? -8.862 -7.082 11.791 1.00 90.88 89 LEU A O 1
ATOM 650 N N . TYR A 1 90 ? -7.879 -8.350 10.224 1.00 87.50 90 TYR A N 1
ATOM 651 C CA . TYR A 1 90 ? -8.590 -9.588 10.546 1.00 87.50 90 TYR A CA 1
ATOM 652 C C . TYR A 1 90 ? -8.304 -10.083 11.975 1.00 87.50 90 TYR A C 1
ATOM 654 O O . TYR A 1 90 ? -9.176 -10.642 12.641 1.00 87.50 90 TYR A O 1
ATOM 662 N N . ARG A 1 91 ? -7.093 -9.836 12.486 1.00 88.00 91 ARG A N 1
ATOM 663 C CA . ARG A 1 91 ? -6.695 -10.124 13.874 1.00 88.00 91 ARG A CA 1
ATOM 664 C C . ARG A 1 91 ? -7.054 -9.006 14.863 1.00 88.00 91 ARG A C 1
ATOM 666 O O . ARG A 1 91 ? -6.695 -9.120 16.033 1.00 88.00 91 ARG A O 1
ATOM 673 N N . LEU A 1 92 ? -7.743 -7.948 14.421 1.00 86.62 92 LEU A N 1
ATOM 674 C CA . LEU A 1 92 ? -8.072 -6.752 15.210 1.00 86.62 92 LEU A CA 1
ATOM 675 C C . LEU A 1 92 ? -6.851 -6.052 15.840 1.00 86.62 92 LEU A C 1
ATOM 677 O O . LEU A 1 92 ? -6.959 -5.380 16.866 1.00 86.62 92 LEU A O 1
ATOM 681 N N . GLN A 1 93 ? -5.669 -6.187 15.238 1.00 90.31 93 GLN A N 1
ATOM 682 C CA . GLN A 1 93 ? -4.436 -5.564 15.719 1.00 90.31 93 GLN A CA 1
ATOM 683 C C . GLN A 1 93 ? -4.290 -4.146 15.154 1.00 90.31 93 GLN A C 1
ATOM 685 O O . GLN A 1 93 ? -3.379 -3.860 14.384 1.00 90.31 93 GLN A O 1
ATOM 690 N N . PHE A 1 94 ? -5.187 -3.237 15.539 1.00 90.75 94 PHE A N 1
ATOM 691 C CA . PHE A 1 94 ? -5.305 -1.906 14.927 1.00 90.75 94 PHE A CA 1
ATOM 692 C C . PHE A 1 94 ? -4.009 -1.085 14.938 1.00 90.75 94 PHE A C 1
ATOM 694 O O . PHE A 1 94 ? -3.639 -0.517 13.917 1.00 90.75 94 PHE A O 1
ATOM 701 N N . ARG A 1 95 ? -3.252 -1.083 16.044 1.00 90.25 95 ARG A N 1
ATOM 702 C CA . ARG A 1 95 ? -1.954 -0.383 16.094 1.00 90.25 95 ARG A CA 1
ATOM 703 C C . ARG A 1 95 ? -0.958 -0.950 15.083 1.00 90.25 95 ARG A C 1
ATOM 705 O O . ARG A 1 95 ? -0.263 -0.187 14.424 1.00 90.25 95 ARG A O 1
ATOM 712 N N . LEU A 1 96 ? -0.926 -2.276 14.929 1.00 92.44 96 LEU A N 1
ATOM 713 C CA . LEU A 1 96 ? -0.076 -2.938 13.940 1.00 92.44 96 LEU A CA 1
ATOM 714 C C . LEU A 1 96 ? -0.507 -2.580 12.514 1.00 92.44 96 LEU A C 1
ATOM 716 O O . LEU A 1 96 ? 0.348 -2.298 11.683 1.00 92.44 96 LEU A O 1
ATOM 720 N N . VAL A 1 97 ? -1.819 -2.505 12.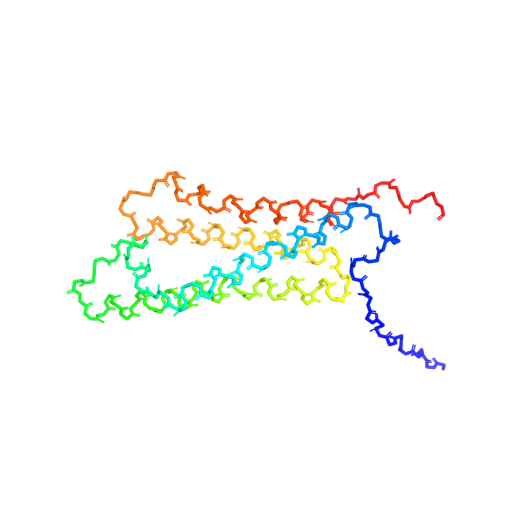259 1.00 93.94 97 VAL A N 1
ATOM 721 C CA . VAL A 1 97 ? -2.352 -1.997 10.986 1.00 93.94 97 VAL A CA 1
ATOM 722 C C . VAL A 1 97 ? -1.845 -0.579 10.724 1.00 93.94 97 VAL A C 1
ATOM 724 O O . VAL A 1 97 ? -1.319 -0.317 9.650 1.00 93.94 97 VAL A O 1
ATOM 727 N N . GLY A 1 98 ? -1.938 0.321 11.706 1.00 92.44 98 GLY A N 1
ATOM 728 C CA . GLY A 1 98 ? -1.439 1.691 11.578 1.00 92.44 98 GLY A CA 1
ATOM 729 C C . GLY A 1 98 ? 0.056 1.761 11.249 1.00 92.44 98 GLY A C 1
ATOM 730 O O . GLY A 1 98 ? 0.451 2.515 10.361 1.00 92.44 98 GLY A O 1
ATOM 731 N N . TYR A 1 99 ? 0.883 0.936 11.901 1.00 94.06 99 TYR A N 1
ATOM 732 C CA . TYR A 1 99 ? 2.312 0.849 11.584 1.00 94.06 99 TYR A CA 1
ATOM 733 C C . TYR A 1 99 ? 2.565 0.299 10.180 1.00 94.06 99 TYR A C 1
ATOM 735 O O . TYR A 1 99 ? 3.413 0.839 9.474 1.00 94.06 99 TYR A O 1
ATOM 743 N N . PHE A 1 100 ? 1.814 -0.716 9.742 1.00 94.31 100 PHE A N 1
ATOM 744 C CA . PHE A 1 100 ? 1.918 -1.210 8.371 1.00 94.31 100 PHE A CA 1
ATOM 745 C C . PHE A 1 100 ? 1.519 -0.148 7.350 1.00 94.31 100 PHE A C 1
ATOM 747 O O . PHE A 1 100 ? 2.225 0.004 6.360 1.00 94.31 100 PHE A O 1
ATOM 754 N N . GLN A 1 101 ? 0.464 0.634 7.592 1.00 93.69 101 GLN A N 1
ATOM 755 C CA . GLN A 1 101 ? 0.075 1.724 6.690 1.00 93.69 101 GLN A CA 1
ATOM 756 C C . GLN A 1 101 ? 1.184 2.775 6.572 1.00 93.69 101 GLN A C 1
ATOM 758 O O . GLN A 1 101 ? 1.560 3.148 5.464 1.00 93.69 101 GLN A O 1
ATOM 763 N N . LEU A 1 102 ? 1.772 3.199 7.696 1.00 92.44 102 LEU A N 1
ATOM 764 C CA . LEU A 1 102 ? 2.878 4.159 7.695 1.00 92.44 102 LEU A CA 1
ATOM 765 C C . LEU A 1 102 ? 4.114 3.606 6.970 1.00 92.44 102 LEU A C 1
ATOM 767 O O . LEU A 1 102 ? 4.682 4.276 6.110 1.00 92.44 102 LEU A O 1
ATOM 771 N N . ALA A 1 103 ? 4.505 2.371 7.292 1.00 91.56 103 ALA A N 1
ATOM 772 C CA . ALA A 1 103 ? 5.632 1.705 6.652 1.00 91.56 103 ALA A CA 1
ATOM 773 C C . ALA A 1 103 ? 5.406 1.547 5.146 1.00 91.56 103 ALA A C 1
ATOM 775 O O . ALA A 1 103 ? 6.331 1.754 4.373 1.00 91.56 103 ALA A O 1
ATOM 776 N N . THR A 1 104 ? 4.177 1.244 4.724 1.00 90.44 104 THR A N 1
ATOM 777 C CA . THR A 1 104 ? 3.820 1.099 3.309 1.00 90.44 104 THR A CA 1
ATOM 778 C C . THR A 1 104 ? 3.843 2.441 2.586 1.00 90.44 104 THR A C 1
ATOM 780 O O . THR A 1 104 ? 4.349 2.492 1.475 1.00 90.44 104 THR A O 1
ATOM 783 N N . ILE A 1 105 ? 3.373 3.538 3.200 1.00 89.50 105 ILE A N 1
ATOM 784 C CA . ILE A 1 105 ? 3.516 4.883 2.613 1.00 89.50 105 ILE A CA 1
ATOM 785 C C . ILE A 1 105 ? 4.992 5.175 2.362 1.00 89.50 105 ILE A C 1
ATOM 787 O O . ILE A 1 105 ? 5.355 5.573 1.261 1.00 89.50 105 ILE A O 1
ATOM 791 N N . ILE A 1 106 ? 5.846 4.950 3.363 1.00 87.69 106 ILE A N 1
ATOM 792 C CA . ILE A 1 106 ? 7.284 5.188 3.224 1.00 87.69 106 ILE A CA 1
ATOM 793 C C . ILE A 1 106 ? 7.851 4.281 2.134 1.00 87.69 106 ILE A C 1
ATOM 795 O O . ILE A 1 106 ? 8.504 4.773 1.228 1.00 87.69 106 ILE A O 1
ATOM 799 N N . LEU A 1 107 ? 7.578 2.979 2.187 1.00 84.25 107 LEU A N 1
ATOM 800 C CA . LEU A 1 107 ? 8.133 2.002 1.259 1.00 84.25 107 LEU A CA 1
ATOM 801 C C . LEU A 1 107 ? 7.698 2.278 -0.183 1.00 84.25 107 LEU A C 1
ATOM 803 O O . LEU A 1 107 ? 8.547 2.431 -1.049 1.00 84.25 107 LEU A O 1
ATOM 807 N N . VAL A 1 108 ? 6.393 2.373 -0.431 1.00 82.88 108 VAL A N 1
ATOM 808 C CA . VAL A 1 108 ? 5.831 2.515 -1.778 1.00 82.88 108 VAL A CA 1
ATOM 809 C C . VAL A 1 108 ? 6.183 3.877 -2.362 1.00 82.88 108 VAL A C 1
ATOM 811 O O . VAL A 1 108 ? 6.678 3.934 -3.479 1.00 82.88 108 VAL A O 1
ATOM 814 N N . VAL A 1 109 ? 5.992 4.968 -1.612 1.00 81.94 109 VAL A N 1
ATOM 815 C CA . VAL A 1 109 ? 6.228 6.322 -2.137 1.00 81.94 109 VAL A CA 1
ATOM 816 C C . VAL A 1 109 ? 7.722 6.614 -2.272 1.00 81.94 109 VAL A C 1
ATOM 818 O O . VAL A 1 109 ? 8.137 7.173 -3.282 1.00 81.94 109 VAL A O 1
ATOM 821 N N . LEU A 1 110 ? 8.552 6.244 -1.289 1.00 81.44 110 LEU A N 1
ATOM 822 C CA . LEU A 1 110 ? 9.989 6.523 -1.361 1.00 81.44 110 LEU A CA 1
ATOM 823 C C . LEU A 1 110 ? 10.664 5.678 -2.437 1.00 81.44 110 LEU A C 1
ATOM 825 O O . LEU A 1 110 ? 11.430 6.228 -3.224 1.00 81.44 110 LEU A O 1
ATOM 829 N N . ILE A 1 111 ? 10.393 4.366 -2.476 1.00 80.12 111 ILE A N 1
ATOM 830 C CA . ILE A 1 111 ? 11.005 3.494 -3.482 1.00 80.12 111 ILE A CA 1
ATOM 831 C C . ILE A 1 111 ? 10.543 3.912 -4.872 1.00 80.12 111 ILE A C 1
ATOM 833 O O . ILE A 1 111 ? 11.403 4.058 -5.733 1.00 80.12 111 ILE A O 1
ATOM 837 N N . ASP A 1 112 ? 9.257 4.219 -5.081 1.00 77.19 112 ASP A N 1
ATOM 838 C CA . ASP A 1 112 ? 8.817 4.719 -6.386 1.00 77.19 112 ASP A CA 1
ATOM 839 C C . ASP A 1 112 ? 9.527 6.011 -6.756 1.00 77.19 112 ASP A C 1
ATOM 841 O O . ASP A 1 112 ? 10.101 6.088 -7.833 1.00 77.19 112 ASP A O 1
ATOM 845 N N . ILE A 1 113 ? 9.580 7.014 -5.880 1.00 78.31 113 ILE A N 1
ATOM 846 C CA . ILE A 1 113 ? 10.268 8.268 -6.215 1.00 78.31 113 ILE A CA 1
ATOM 847 C C . ILE A 1 113 ? 11.737 8.019 -6.589 1.00 78.31 113 ILE A C 1
ATOM 849 O O . ILE A 1 113 ? 12.235 8.649 -7.523 1.00 78.31 113 ILE A O 1
ATOM 853 N N . LEU A 1 114 ? 12.426 7.102 -5.902 1.00 80.50 114 LEU A N 1
ATOM 854 C CA . LEU A 1 114 ? 13.804 6.728 -6.230 1.00 80.50 114 LEU A CA 1
ATOM 855 C C . LEU A 1 114 ? 13.901 6.008 -7.577 1.00 80.50 114 LEU A C 1
ATOM 857 O O . LEU A 1 114 ? 14.761 6.357 -8.381 1.00 80.50 114 LEU A O 1
ATOM 861 N N . THR A 1 115 ? 13.019 5.046 -7.847 1.00 75.88 115 THR A N 1
ATOM 862 C CA . THR A 1 115 ? 12.971 4.323 -9.123 1.00 75.88 115 THR A CA 1
ATOM 863 C C . THR A 1 115 ? 12.668 5.281 -10.273 1.00 75.88 115 THR A C 1
ATOM 865 O O . THR A 1 115 ? 13.400 5.317 -11.255 1.00 75.88 115 THR A O 1
ATOM 868 N N . TRP A 1 116 ? 11.662 6.139 -10.130 1.00 74.50 116 TRP A N 1
ATOM 869 C CA . TRP A 1 116 ? 11.316 7.139 -11.133 1.00 74.50 116 TRP A CA 1
ATOM 870 C C . TRP A 1 116 ? 12.455 8.140 -11.350 1.00 74.50 116 TRP A C 1
ATOM 872 O O . TRP A 1 116 ? 12.798 8.411 -12.492 1.00 74.50 116 TRP A O 1
ATOM 882 N N . ARG A 1 117 ? 13.117 8.636 -10.294 1.00 75.38 117 ARG A N 1
ATOM 883 C CA . ARG A 1 117 ? 14.310 9.493 -10.450 1.00 75.38 117 ARG A CA 1
ATOM 884 C C . ARG A 1 117 ? 15.475 8.801 -11.151 1.00 75.38 117 ARG A C 1
ATOM 886 O O . ARG A 1 117 ? 16.269 9.486 -11.784 1.00 75.38 117 ARG A O 1
ATOM 893 N N . ALA A 1 118 ? 15.630 7.494 -10.965 1.00 75.94 118 ALA A N 1
ATOM 894 C CA . ALA A 1 118 ? 16.741 6.745 -11.539 1.00 75.94 118 ALA A CA 1
ATOM 895 C C . ALA A 1 118 ? 16.550 6.467 -13.035 1.00 75.94 118 ALA A C 1
ATOM 897 O O . ALA A 1 118 ? 17.541 6.413 -13.760 1.00 75.94 118 ALA A O 1
ATOM 898 N N . PHE A 1 119 ? 15.304 6.289 -13.486 1.00 72.00 119 PHE A N 1
ATOM 899 C CA . PHE A 1 119 ? 15.008 5.839 -14.850 1.00 72.00 119 PHE A CA 1
ATOM 900 C C . PHE A 1 119 ? 14.308 6.887 -15.728 1.00 72.00 119 PHE A C 1
ATOM 902 O O . PHE A 1 119 ? 14.398 6.801 -16.947 1.00 72.00 119 PHE A O 1
ATOM 909 N N . VAL A 1 120 ? 13.671 7.913 -15.151 1.00 69.81 120 VAL A N 1
ATOM 910 C CA . VAL A 1 120 ? 12.949 8.947 -15.909 1.00 69.81 120 VAL A CA 1
ATOM 911 C C . VAL A 1 120 ? 13.801 10.221 -16.025 1.00 69.81 120 VAL A C 1
ATOM 913 O O . VAL A 1 120 ? 14.122 10.810 -14.991 1.00 69.81 120 VAL A O 1
ATOM 916 N N . PRO A 1 121 ? 14.133 10.688 -17.249 1.00 67.81 121 PRO A N 1
ATOM 917 C CA . PRO A 1 121 ? 15.018 11.839 -17.473 1.00 67.81 121 PRO A CA 1
ATOM 918 C C . PRO A 1 121 ? 14.529 13.152 -16.844 1.00 67.81 121 PRO A C 1
ATOM 920 O O . PRO A 1 121 ? 15.344 13.947 -16.388 1.00 67.81 121 PRO A O 1
ATOM 923 N N . ASP A 1 122 ? 13.205 13.346 -16.763 1.00 74.25 122 ASP A N 1
ATOM 924 C CA . ASP A 1 122 ? 12.560 14.531 -16.183 1.00 74.25 122 ASP A CA 1
ATOM 925 C C . ASP A 1 122 ? 11.409 14.135 -15.233 1.00 74.25 122 ASP A C 1
ATOM 927 O O . ASP A 1 122 ? 10.232 14.095 -15.622 1.00 74.25 122 ASP A O 1
ATOM 931 N N . PRO A 1 123 ? 11.705 13.816 -13.959 1.00 69.25 123 PRO A N 1
ATOM 932 C CA . PRO A 1 123 ? 10.689 13.420 -12.993 1.00 69.25 123 PRO A CA 1
ATOM 933 C C . PRO A 1 123 ? 9.809 14.624 -12.613 1.00 69.25 123 PRO A C 1
ATOM 935 O O . PRO A 1 123 ? 10.180 15.484 -11.814 1.00 69.25 123 PRO A O 1
ATOM 938 N N . SER A 1 124 ? 8.604 14.678 -13.184 1.00 76.56 124 SER A N 1
ATOM 939 C CA . SER A 1 124 ? 7.594 15.700 -12.898 1.00 76.56 124 SER A CA 1
ATOM 940 C C . SER A 1 124 ? 6.904 15.484 -11.545 1.00 76.56 124 SER A C 1
ATOM 942 O O . SER A 1 124 ? 6.634 14.356 -11.133 1.00 76.56 124 SER A O 1
ATOM 944 N N . ILE A 1 125 ? 6.477 16.581 -10.904 1.00 76.94 125 ILE A N 1
ATOM 945 C CA . ILE A 1 125 ? 5.602 16.577 -9.711 1.00 76.94 125 ILE A CA 1
ATOM 946 C C . ILE A 1 125 ? 4.328 15.748 -9.940 1.00 76.94 125 ILE A C 1
ATOM 948 O O . ILE A 1 125 ? 3.782 15.168 -9.001 1.00 76.94 125 ILE A O 1
ATOM 952 N N . ARG A 1 126 ? 3.872 15.640 -11.195 1.00 76.31 126 ARG A N 1
ATOM 953 C CA . ARG A 1 126 ? 2.713 14.819 -11.565 1.00 76.31 126 ARG A CA 1
ATOM 954 C C . ARG A 1 126 ? 2.847 13.363 -11.113 1.00 76.31 126 ARG A C 1
ATOM 956 O O . ARG A 1 126 ? 1.840 12.788 -10.719 1.00 76.31 126 ARG A O 1
ATOM 963 N N . TYR A 1 127 ? 4.055 12.798 -11.090 1.00 72.25 127 TYR A N 1
ATOM 964 C CA . TYR A 1 127 ? 4.273 11.417 -10.653 1.00 72.25 127 TYR A CA 1
ATOM 965 C C . TYR A 1 127 ? 4.031 11.240 -9.152 1.00 72.25 127 TYR A C 1
ATOM 967 O O . TYR A 1 127 ? 3.411 10.266 -8.737 1.00 72.25 127 TYR A O 1
ATOM 975 N N . ILE A 1 128 ? 4.393 12.229 -8.332 1.00 73.06 128 ILE A N 1
ATOM 976 C CA . ILE A 1 128 ? 4.094 12.222 -6.891 1.00 73.06 128 ILE A CA 1
ATOM 977 C C . ILE A 1 128 ? 2.579 12.323 -6.665 1.00 73.06 128 ILE A C 1
ATOM 979 O O . ILE A 1 128 ? 2.021 11.615 -5.829 1.00 73.06 128 ILE A O 1
ATOM 983 N N . LEU A 1 129 ? 1.887 13.152 -7.453 1.00 80.56 129 LEU A N 1
ATOM 984 C CA . LEU A 1 129 ? 0.437 13.334 -7.329 1.00 80.56 129 LEU A CA 1
ATOM 985 C C . LEU A 1 129 ? -0.362 12.056 -7.619 1.00 80.56 129 LEU A C 1
ATOM 987 O O . LEU A 1 129 ? -1.420 11.864 -7.026 1.00 80.56 129 LEU A O 1
ATOM 991 N N . MET A 1 130 ? 0.155 11.151 -8.454 1.00 80.69 130 MET A N 1
ATOM 992 C CA . MET A 1 130 ? -0.477 9.848 -8.713 1.00 80.69 130 MET A CA 1
ATOM 993 C C . MET A 1 130 ? -0.520 8.942 -7.472 1.00 80.69 130 MET A C 1
ATOM 995 O O . MET A 1 130 ? -1.344 8.033 -7.417 1.00 80.69 130 MET A O 1
ATOM 999 N N . HIS A 1 131 ? 0.313 9.209 -6.460 1.00 80.88 131 HIS A N 1
ATOM 1000 C CA . HIS A 1 131 ? 0.354 8.431 -5.220 1.00 80.88 131 HIS A CA 1
ATOM 1001 C C . HIS A 1 131 ? -0.656 8.921 -4.170 1.00 80.88 131 HIS A C 1
ATOM 1003 O O . HIS A 1 131 ? -1.019 8.193 -3.245 1.00 80.88 131 HIS A O 1
ATOM 1009 N N . VAL A 1 132 ? -1.155 10.152 -4.319 1.00 84.31 132 VAL A N 1
ATOM 1010 C CA . VAL A 1 132 ? -2.076 10.803 -3.374 1.00 84.31 132 VAL A CA 1
ATOM 1011 C C . VAL A 1 132 ? -3.376 10.010 -3.146 1.00 84.31 132 VAL A C 1
ATOM 1013 O O . VAL A 1 132 ? -3.760 9.865 -1.982 1.00 84.31 132 VAL A O 1
ATOM 1016 N N . PRO A 1 133 ? -4.045 9.443 -4.176 1.00 85.44 133 PRO A N 1
ATOM 1017 C CA . PRO A 1 133 ? -5.321 8.752 -3.993 1.00 85.44 133 PRO A CA 1
ATOM 1018 C C . PRO A 1 133 ? -5.263 7.559 -3.034 1.00 85.44 133 PRO A C 1
ATOM 1020 O O . PRO A 1 133 ? -6.220 7.342 -2.296 1.00 85.44 133 PRO A O 1
ATOM 1023 N N . PHE A 1 134 ? -4.158 6.804 -3.012 1.00 84.94 134 PHE A N 1
ATOM 1024 C CA . PHE A 1 134 ? -3.997 5.691 -2.072 1.00 84.94 134 PHE A CA 1
ATOM 1025 C C . PHE A 1 134 ? -3.269 6.105 -0.787 1.00 84.94 134 PHE A C 1
ATOM 1027 O O . PHE A 1 134 ? -3.597 5.585 0.276 1.00 84.94 134 PHE A O 1
ATOM 1034 N N . ALA A 1 135 ? -2.356 7.082 -0.832 1.00 89.12 135 ALA A N 1
ATOM 1035 C CA . ALA A 1 135 ? -1.652 7.560 0.358 1.00 89.12 135 ALA A CA 1
ATOM 1036 C C . ALA A 1 135 ? -2.584 8.249 1.374 1.00 89.12 135 ALA A C 1
ATOM 1038 O O . ALA A 1 135 ? -2.378 8.108 2.580 1.00 89.12 135 ALA A O 1
ATOM 1039 N N . ILE A 1 136 ? -3.635 8.950 0.918 1.00 92.56 136 ILE A N 1
ATOM 1040 C CA . ILE A 1 136 ? -4.599 9.617 1.812 1.00 92.56 136 ILE A CA 1
ATOM 1041 C C . ILE A 1 136 ? -5.322 8.606 2.726 1.00 92.56 136 ILE A C 1
ATOM 1043 O O . ILE A 1 136 ? -5.229 8.760 3.947 1.00 92.56 136 ILE A O 1
ATOM 1047 N N . PRO A 1 137 ? -6.012 7.563 2.213 1.00 94.06 137 PRO A N 1
ATOM 1048 C CA . PRO A 1 137 ? -6.649 6.567 3.075 1.00 94.06 137 PRO A CA 1
ATOM 1049 C C . PRO A 1 137 ? -5.667 5.877 4.031 1.00 94.06 137 PRO A C 1
ATOM 1051 O O . PRO A 1 137 ? -6.002 5.623 5.187 1.00 94.06 137 PRO A O 1
ATOM 1054 N N . MET A 1 138 ? -4.429 5.632 3.598 1.00 93.81 138 MET A N 1
ATOM 1055 C CA . MET A 1 138 ? -3.396 5.046 4.456 1.00 93.81 138 MET A CA 1
ATOM 1056 C C . MET A 1 138 ? -3.008 5.979 5.608 1.00 93.81 138 MET A C 1
ATOM 1058 O O . MET A 1 138 ? -2.900 5.534 6.750 1.00 93.81 138 MET A O 1
ATOM 1062 N N . ALA A 1 139 ? -2.848 7.276 5.331 1.00 93.19 139 ALA A N 1
ATOM 1063 C CA . ALA A 1 139 ? -2.543 8.279 6.345 1.00 93.19 139 ALA A CA 1
ATOM 1064 C C . ALA A 1 139 ? -3.699 8.432 7.343 1.00 93.19 139 ALA A C 1
ATOM 1066 O O . ALA A 1 139 ? -3.461 8.483 8.549 1.00 93.19 139 ALA A O 1
ATOM 1067 N N . ILE A 1 140 ? -4.949 8.421 6.862 1.00 93.69 140 ILE A N 1
ATOM 1068 C CA . ILE A 1 140 ? -6.148 8.419 7.714 1.00 93.69 140 ILE A CA 1
ATOM 1069 C C . ILE A 1 140 ? -6.152 7.183 8.619 1.00 93.69 140 ILE A C 1
ATOM 1071 O O . ILE A 1 140 ? -6.336 7.308 9.827 1.00 93.69 140 ILE A O 1
ATOM 1075 N N . ALA A 1 141 ? -5.904 5.993 8.068 1.00 93.31 141 ALA A N 1
ATOM 1076 C CA . ALA A 1 141 ? -5.834 4.764 8.851 1.00 93.31 141 ALA A CA 1
ATOM 1077 C C . ALA A 1 141 ? -4.728 4.818 9.917 1.00 93.31 141 ALA A C 1
ATOM 1079 O O . ALA A 1 141 ? -4.980 4.503 11.081 1.00 93.31 141 ALA A O 1
ATOM 1080 N N . ALA A 1 142 ? -3.524 5.267 9.549 1.00 93.00 142 ALA A N 1
ATOM 1081 C CA . ALA A 1 142 ? -2.414 5.435 10.480 1.00 93.00 142 ALA A CA 1
ATOM 1082 C C . ALA A 1 142 ? -2.764 6.426 11.602 1.00 93.00 142 ALA A C 1
ATOM 1084 O O . ALA A 1 142 ? -2.578 6.107 12.774 1.00 93.00 142 ALA A O 1
ATOM 1085 N N . PHE A 1 143 ? -3.350 7.578 11.267 1.00 93.62 143 PHE A N 1
ATOM 1086 C CA . PHE A 1 143 ? -3.818 8.572 12.234 1.00 93.62 143 PHE A CA 1
ATOM 1087 C C . PHE A 1 143 ? -4.843 7.970 13.204 1.00 93.62 143 PHE A C 1
ATOM 1089 O O . PHE A 1 143 ? -4.674 8.047 14.420 1.00 93.62 143 PHE A O 1
ATOM 1096 N N . CYS A 1 144 ? -5.873 7.303 12.677 1.00 91.19 144 CYS A N 1
ATOM 1097 C CA . CYS A 1 144 ? -6.941 6.709 13.477 1.00 91.19 144 CYS A CA 1
ATOM 1098 C C . CYS A 1 144 ? -6.451 5.618 14.442 1.00 91.19 144 CYS A C 1
ATOM 1100 O O . CYS A 1 144 ? -7.046 5.451 15.509 1.00 91.19 144 CYS A O 1
ATOM 1102 N N . PHE A 1 145 ? -5.401 4.878 14.073 1.00 92.12 145 PHE A N 1
ATOM 1103 C CA . PHE A 1 145 ? -4.901 3.733 14.834 1.00 92.12 145 PHE A CA 1
ATOM 1104 C C . PHE A 1 145 ? -3.687 4.012 15.724 1.00 92.12 145 PHE A C 1
ATOM 1106 O O . PHE A 1 145 ? -3.473 3.269 16.685 1.00 92.12 145 PHE A O 1
ATOM 1113 N N . LEU A 1 146 ? -2.872 5.019 15.402 1.00 89.75 146 LEU A N 1
ATOM 1114 C CA . LEU A 1 146 ? -1.626 5.307 16.120 1.00 89.75 146 LEU A CA 1
ATOM 1115 C C . LEU A 1 146 ? -1.751 6.461 17.108 1.00 89.75 146 LEU A C 1
ATOM 1117 O O . LEU A 1 146 ? -0.997 6.493 18.083 1.00 89.75 146 LEU A O 1
ATOM 1121 N N . ILE A 1 147 ? -2.684 7.388 16.889 1.00 82.06 147 ILE A N 1
ATOM 1122 C CA . ILE A 1 147 ? -2.890 8.481 17.834 1.00 82.06 147 ILE A CA 1
ATOM 1123 C C . ILE A 1 147 ? -3.572 7.941 19.093 1.00 82.06 147 ILE A C 1
ATOM 1125 O O . ILE A 1 147 ? -4.560 7.205 18.987 1.00 82.06 147 ILE A O 1
ATOM 1129 N N . PRO A 1 148 ? -3.062 8.289 20.290 1.00 65.44 148 PRO A N 1
ATOM 1130 C CA . PRO A 1 148 ? -3.739 7.960 21.529 1.00 65.44 148 PRO A CA 1
ATOM 1131 C C . PRO A 1 148 ? -5.123 8.608 21.535 1.00 65.44 148 PRO A C 1
ATOM 1133 O O . PRO A 1 148 ? -5.252 9.831 21.501 1.00 65.44 148 PRO A O 1
ATOM 1136 N N . HIS A 1 149 ? -6.172 7.793 21.600 1.00 62.19 149 HIS A N 1
ATOM 1137 C CA . HIS A 1 149 ? -7.494 8.298 21.952 1.00 62.19 149 HIS A CA 1
ATOM 1138 C C . HIS A 1 149 ? -7.484 8.540 23.462 1.00 62.19 149 HIS A C 1
ATOM 1140 O O . HIS A 1 149 ? -7.512 7.585 24.234 1.00 62.19 149 HIS A O 1
ATOM 1146 N N . ASN A 1 150 ? -7.426 9.805 23.886 1.00 52.19 150 ASN A N 1
ATOM 1147 C CA . ASN A 1 150 ? -7.467 10.229 25.298 1.00 52.19 150 ASN A CA 1
ATOM 1148 C C . ASN A 1 150 ? -8.816 9.946 26.000 1.00 52.19 150 ASN A C 1
ATOM 1150 O O . ASN A 1 150 ? -9.125 10.540 27.025 1.00 52.19 150 ASN A O 1
ATOM 1154 N N . SER A 1 151 ? -9.637 9.044 25.473 1.00 46.53 151 SER A N 1
ATOM 1155 C CA . SER A 1 151 ? -11.019 8.827 25.898 1.00 46.53 151 SER A CA 1
ATOM 1156 C C . SER A 1 151 ? -11.359 7.339 26.003 1.00 46.53 151 SER A C 1
ATOM 1158 O O . SER A 1 151 ? -12.357 6.879 25.466 1.00 46.53 151 SER A O 1
ATOM 1160 N N . TYR A 1 152 ? -10.518 6.588 26.721 1.00 48.69 152 TYR A N 1
ATOM 1161 C CA . TYR A 1 152 ? -10.863 5.265 27.270 1.00 48.69 152 TYR A CA 1
ATOM 1162 C C . TYR A 1 152 ? -10.278 5.054 28.680 1.00 48.69 152 TYR A C 1
ATOM 1164 O O . TYR A 1 152 ? -9.803 3.972 29.006 1.00 48.69 152 TYR A O 1
ATOM 1172 N N . ASN A 1 153 ? -10.309 6.103 29.509 1.00 40.03 153 ASN A N 1
ATOM 1173 C CA . ASN A 1 153 ? -10.084 6.018 30.960 1.00 40.03 153 ASN A CA 1
ATOM 1174 C C . ASN A 1 153 ? -11.279 6.539 31.780 1.00 40.03 153 ASN A C 1
ATOM 1176 O O . ASN A 1 153 ? -11.135 6.760 32.975 1.00 40.03 153 ASN A O 1
ATOM 1180 N N . GLU A 1 154 ? -12.455 6.700 31.170 1.00 36.69 154 GLU A N 1
ATOM 1181 C CA . GLU A 1 154 ? -13.708 6.949 31.892 1.00 36.69 154 GLU A CA 1
ATOM 1182 C C . GLU A 1 154 ? -14.856 6.225 31.180 1.00 36.69 154 GLU A C 1
ATOM 1184 O O . GLU A 1 154 ? -15.534 6.809 30.335 1.00 36.69 154 GLU A O 1
ATOM 1189 N N . GLN A 1 155 ? -14.988 4.923 31.458 1.00 35.38 155 GLN A N 1
ATOM 1190 C CA . GLN A 1 155 ? -16.242 4.159 31.586 1.00 35.38 155 GLN A CA 1
ATOM 1191 C C . GLN A 1 155 ? -15.935 2.693 31.905 1.00 35.38 155 GLN A C 1
ATOM 1193 O O . GLN A 1 155 ? -15.253 2.034 31.087 1.00 35.38 155 GLN A O 1
#

Sequence (155 aa):
MVRKGKVLGFGNPLKATLPLSIRTGVWASLVSSVMLIGIGVFWVVLPGASEGAFAIEADTAAAEKFARIAAIFKAVGDVLPAVFVLIALYRLQFRLVGYFQLATIILVVLIDILTWRAFVPDPSIRYILMHVPFAIPMAIAAFCFLIPHNSYNEQ

Mean predicted aligned error: 9.07 Å